Protein AF-A0A7S0SCK6-F1 (afdb_monomer_lite)

Organism: NCBI:txid81844

Foldseek 3Di:
DVVQVVVLVVVCCVVVVDPPCVVVQQPPCVNDVDDDDRDGDDVDDPDPPDDDDDCVVDDDDADPVNVVVVVVVVVVVVVVVVVVVVVVVVVVVDVVVDPPPPPPPPPPPDDDDDDDDDDDDDDDDD

Sequence (126 aa):
HQVRCIAAVLFLVGLGREQASVVDQLLDLDATPRKPQFEMAPDEPLLLWSSGFDSANVQMRLSAAARVHLEMHVAQCLQRHMVRSGVWAEAWAHLRRGEYHEDTSTGGNSVGGSGDEIGDGGDGGG

Radius of gyration: 32.6 Å; chains: 1; bounding box: 79×45×86 Å

InterPro domains:
  IPR001406 Pseudouridine synthase I, TruA [PTHR11142] (1-87)
  IPR020095 Pseudouridine synthase I, TruA, C-terminal [G3DSA:3.30.70.660] (1-106)
  IPR020097 Pseudouridine synthase I, TruA, alpha/beta domain [PF01416] (1-54)
  IPR020103 Pseudouridine synthase, catalytic domain superfamily [SSF55120] (1-62)

pLDDT: mean 77.29, std 18.53, range [34.69, 96.88]

Secondary structure (DSSP, 8-state):
-HHHHHHHHHHHHHTTSS-TTHHHHHH-TTT--S---PPPPP------------TTT------HHHHHHHHHHHHHHHHHHHHHHHHHHHHHHHHHT-----------------------------

Structure (mmCIF, N/CA/C/O backbone):
data_AF-A0A7S0SCK6-F1
#
_entry.id   AF-A0A7S0SCK6-F1
#
loop_
_atom_site.group_PDB
_atom_site.id
_atom_site.type_symbol
_atom_site.label_atom_id
_atom_site.label_alt_id
_atom_site.label_comp_id
_atom_site.label_asym_id
_atom_site.label_entity_id
_atom_site.label_seq_id
_atom_site.pdbx_PDB_ins_code
_atom_site.Cartn_x
_atom_site.Cartn_y
_atom_site.Cartn_z
_atom_site.occupancy
_atom_site.B_iso_or_equiv
_atom_site.auth_seq_id
_atom_site.auth_comp_id
_atom_site.auth_asym_id
_atom_site.auth_atom_id
_atom_site.pdbx_PDB_model_num
ATOM 1 N N . HIS A 1 1 ? -6.402 9.072 2.044 1.00 69.81 1 HIS A N 1
ATOM 2 C CA . HIS A 1 1 ? -6.126 8.362 3.317 1.00 69.81 1 HIS A CA 1
ATOM 3 C C . HIS A 1 1 ? -7.212 7.378 3.775 1.00 69.81 1 HIS A C 1
ATOM 5 O O . HIS A 1 1 ? -6.954 6.680 4.740 1.00 69.81 1 HIS A O 1
ATOM 11 N N . GLN A 1 2 ? -8.394 7.272 3.144 1.00 81.25 2 GLN A N 1
ATOM 12 C CA . GLN A 1 2 ? -9.481 6.399 3.637 1.00 81.25 2 GLN A CA 1
ATOM 13 C C . GLN A 1 2 ? -9.048 4.935 3.826 1.00 81.25 2 GLN A C 1
ATOM 15 O O . GLN A 1 2 ? -9.169 4.412 4.926 1.00 81.25 2 GLN A O 1
ATOM 20 N N . VAL A 1 3 ? -8.446 4.323 2.800 1.00 84.06 3 VAL A N 1
ATOM 21 C CA . VAL A 1 3 ? -7.939 2.939 2.870 1.00 84.06 3 VAL A CA 1
ATOM 22 C C . VAL A 1 3 ? -6.899 2.763 3.982 1.00 84.06 3 VAL A C 1
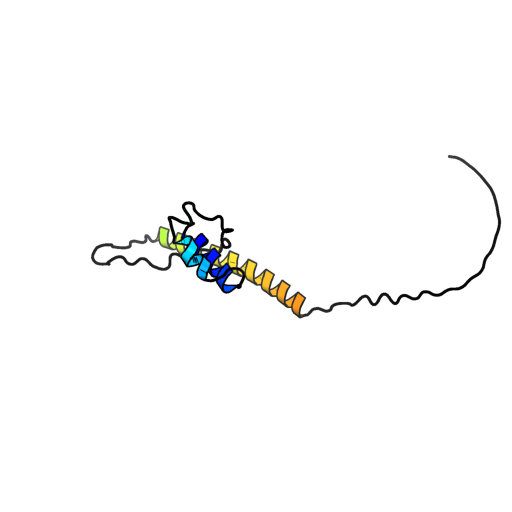ATOM 24 O O . VAL A 1 3 ? -6.968 1.799 4.732 1.00 84.06 3 VAL A O 1
ATOM 27 N N . ARG A 1 4 ? -5.981 3.725 4.154 1.00 82.88 4 ARG A N 1
ATOM 28 C CA . ARG A 1 4 ? -4.975 3.698 5.234 1.00 82.88 4 ARG A CA 1
ATOM 29 C C . ARG A 1 4 ? -5.603 3.798 6.628 1.00 82.88 4 ARG A C 1
ATOM 31 O O . ARG A 1 4 ? -5.126 3.144 7.544 1.00 82.88 4 ARG A O 1
ATOM 38 N N . CYS A 1 5 ? -6.672 4.581 6.790 1.00 82.62 5 CYS A N 1
ATOM 39 C CA . CYS A 1 5 ? -7.413 4.648 8.053 1.00 82.62 5 CYS A CA 1
ATOM 40 C C . CYS A 1 5 ? -8.136 3.329 8.350 1.00 82.62 5 CYS A C 1
ATOM 42 O O . CYS A 1 5 ? -8.079 2.859 9.477 1.00 82.62 5 CYS A O 1
ATOM 44 N N . ILE A 1 6 ? -8.759 2.711 7.340 1.00 87.25 6 ILE A N 1
ATOM 45 C CA . ILE A 1 6 ? -9.398 1.395 7.493 1.00 87.25 6 ILE A CA 1
ATOM 46 C C . ILE A 1 6 ? -8.348 0.350 7.884 1.00 87.25 6 ILE A C 1
ATOM 48 O O . ILE A 1 6 ? -8.539 -0.371 8.855 1.00 87.25 6 ILE A O 1
ATOM 52 N N . ALA A 1 7 ? -7.208 0.313 7.188 1.00 87.06 7 ALA A N 1
ATOM 53 C CA . ALA A 1 7 ? -6.116 -0.602 7.511 1.00 87.06 7 ALA A CA 1
ATOM 54 C C . ALA A 1 7 ? -5.602 -0.413 8.948 1.00 87.06 7 ALA A C 1
ATOM 56 O O . ALA A 1 7 ? -5.392 -1.401 9.641 1.00 87.06 7 ALA A O 1
ATOM 57 N N . ALA A 1 8 ? -5.457 0.831 9.421 1.00 85.50 8 ALA A N 1
ATOM 58 C CA . ALA A 1 8 ? -5.050 1.116 10.799 1.00 85.50 8 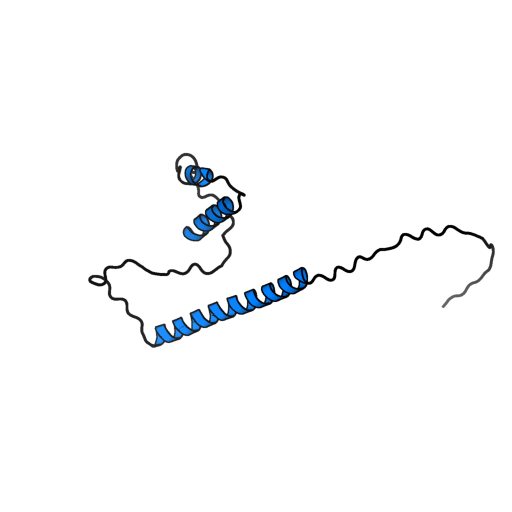ALA A CA 1
ATOM 59 C C . ALA A 1 8 ? -6.021 0.509 11.826 1.00 85.50 8 ALA A C 1
ATOM 61 O O . ALA A 1 8 ? -5.582 -0.182 12.741 1.00 85.50 8 ALA A O 1
ATOM 62 N N . VAL A 1 9 ? -7.333 0.699 11.639 1.00 88.88 9 VAL A N 1
ATOM 63 C CA . VAL A 1 9 ? -8.364 0.106 12.510 1.00 88.88 9 VAL A CA 1
ATOM 64 C C . VAL A 1 9 ? -8.287 -1.420 12.483 1.00 88.88 9 VAL A C 1
ATOM 66 O O . VAL A 1 9 ? -8.282 -2.056 13.534 1.00 88.88 9 VAL A O 1
ATOM 69 N N . LEU A 1 10 ? -8.151 -2.018 11.297 1.00 89.88 10 LEU A N 1
ATOM 70 C CA . LEU A 1 10 ? -8.033 -3.470 11.158 1.00 89.88 10 LEU A CA 1
ATOM 71 C C . LEU A 1 10 ? -6.772 -4.021 11.840 1.00 89.88 10 LEU A C 1
ATOM 73 O O . LEU A 1 10 ? -6.841 -5.072 12.474 1.00 89.88 10 LEU A O 1
ATOM 77 N N . PHE A 1 11 ? -5.638 -3.315 11.766 1.00 88.12 11 PHE A N 1
ATOM 78 C CA . PHE A 1 11 ? -4.426 -3.696 12.495 1.00 88.12 11 PHE A CA 1
ATOM 79 C C . PHE A 1 11 ? -4.617 -3.612 14.008 1.00 88.12 11 PHE A C 1
ATOM 81 O O . PHE A 1 11 ? -4.184 -4.516 14.717 1.00 88.12 11 PHE A O 1
ATOM 88 N N . LEU A 1 12 ? -5.279 -2.569 14.514 1.00 88.50 12 LEU A N 1
ATOM 89 C CA . LEU A 1 12 ? -5.561 -2.437 15.945 1.00 88.50 12 LEU A CA 1
ATOM 90 C C . LEU A 1 12 ? -6.448 -3.579 16.454 1.00 88.50 12 LEU A C 1
ATOM 92 O O . LEU A 1 12 ? -6.135 -4.167 17.489 1.00 88.50 12 LEU A O 1
ATOM 96 N N . VAL A 1 13 ? -7.484 -3.951 15.697 1.00 92.06 13 VAL A N 1
ATOM 97 C CA . VAL A 1 13 ? -8.339 -5.105 16.017 1.00 92.06 13 VAL A CA 1
ATOM 98 C C . VAL A 1 13 ? -7.542 -6.412 15.952 1.00 92.06 13 VAL A C 1
ATOM 100 O O . VAL A 1 13 ? -7.582 -7.207 16.887 1.00 92.06 13 VAL A O 1
ATOM 103 N N . GLY A 1 14 ? -6.759 -6.627 14.890 1.00 90.12 14 GLY A N 1
ATOM 104 C CA . GLY A 1 14 ? -5.945 -7.837 14.723 1.00 90.12 14 GLY A CA 1
ATOM 105 C C . GLY A 1 14 ? -4.847 -8.007 15.781 1.00 90.12 14 GLY A C 1
ATOM 106 O O . GLY A 1 14 ? -4.505 -9.132 16.133 1.00 90.12 14 GLY A O 1
ATOM 107 N N . LEU A 1 15 ? -4.323 -6.903 16.324 1.00 91.19 15 LEU A N 1
ATOM 108 C CA . LEU A 1 15 ? -3.368 -6.888 17.439 1.00 91.19 15 LEU A CA 1
ATOM 109 C C . LEU A 1 15 ? -4.043 -7.000 18.821 1.00 91.19 15 LEU A C 1
ATOM 111 O O . LEU A 1 15 ? -3.343 -6.963 19.832 1.00 91.19 15 LEU A O 1
ATOM 115 N N . GLY A 1 16 ? -5.378 -7.090 18.885 1.00 90.62 16 GLY A N 1
ATOM 116 C CA . GLY A 1 16 ? -6.146 -7.143 20.135 1.00 90.62 16 GLY A CA 1
ATOM 117 C C . GLY A 1 16 ? -6.157 -5.831 20.925 1.00 90.62 16 GLY A C 1
ATOM 118 O O . GLY A 1 16 ? -6.455 -5.835 22.116 1.00 90.62 16 GLY A O 1
ATOM 119 N N . ARG A 1 17 ? -5.805 -4.710 20.285 1.00 89.00 17 ARG A N 1
ATOM 120 C CA . ARG A 1 17 ? -5.786 -3.372 20.899 1.00 89.00 17 ARG A CA 1
ATOM 121 C C . ARG A 1 17 ? -7.138 -2.663 20.823 1.00 89.00 17 ARG A C 1
ATOM 123 O O . ARG A 1 17 ? -7.346 -1.712 21.561 1.00 89.00 17 ARG A O 1
ATOM 130 N N . GLU A 1 18 ? -8.031 -3.139 19.959 1.00 90.94 18 GLU A N 1
ATOM 131 C CA . GLU A 1 18 ? -9.412 -2.675 19.812 1.00 90.94 18 GLU A CA 1
ATOM 132 C C . GLU A 1 18 ? -10.368 -3.864 19.665 1.00 90.94 18 GLU A C 1
ATOM 134 O O . GLU A 1 18 ? -9.993 -4.918 19.145 1.00 90.94 18 GLU A O 1
ATOM 139 N N . GLN A 1 19 ? -11.620 -3.698 20.098 1.00 92.69 19 GLN A N 1
ATOM 140 C CA . GLN A 1 19 ? -12.662 -4.708 19.883 1.00 92.69 19 GLN A CA 1
ATOM 141 C C . GLN A 1 19 ? -13.219 -4.618 18.461 1.00 92.69 19 GLN A C 1
ATOM 143 O O . GLN A 1 19 ? -13.352 -3.529 17.913 1.00 92.69 19 GLN A O 1
ATOM 148 N N . ALA A 1 20 ? -13.636 -5.748 17.882 1.00 93.12 20 ALA A N 1
ATOM 149 C CA . ALA A 1 20 ? -14.233 -5.770 16.541 1.00 93.12 20 ALA A CA 1
ATOM 150 C C . ALA A 1 20 ? -15.483 -4.870 16.418 1.00 93.12 20 ALA A C 1
ATOM 152 O O . ALA A 1 20 ? -15.720 -4.303 15.352 1.00 93.12 20 ALA A O 1
ATOM 153 N N . SER A 1 21 ? -16.216 -4.662 17.521 1.00 93.69 21 SER A N 1
ATOM 154 C CA . SER A 1 21 ? -17.375 -3.761 17.608 1.00 93.69 21 SER A CA 1
ATOM 155 C C . SER A 1 21 ? -17.054 -2.298 17.293 1.00 93.69 21 SER A C 1
ATOM 157 O O . SER A 1 21 ? -17.967 -1.518 17.033 1.00 93.69 21 SER A O 1
ATOM 159 N N . VAL A 1 22 ? -15.774 -1.903 17.307 1.00 90.62 22 VAL A N 1
ATOM 160 C CA . VAL A 1 22 ? -15.357 -0.560 16.890 1.00 90.62 22 VAL A CA 1
ATOM 161 C C . VAL A 1 22 ? -15.776 -0.284 15.446 1.00 90.62 22 VAL A C 1
ATOM 163 O O . VAL A 1 22 ? -16.172 0.828 15.132 1.00 90.62 22 VAL A O 1
ATOM 166 N N . VAL A 1 23 ? -15.759 -1.288 14.562 1.00 89.44 23 VAL A N 1
ATOM 167 C CA . VAL A 1 23 ? -16.137 -1.101 13.154 1.00 89.44 23 VAL A CA 1
ATOM 168 C C . VAL A 1 23 ? -17.606 -0.698 13.037 1.00 89.44 23 VAL A C 1
ATOM 170 O O . VAL A 1 23 ? -17.909 0.242 12.308 1.00 89.44 23 VAL A O 1
ATOM 173 N N . ASP A 1 24 ? -18.491 -1.347 13.797 1.00 90.38 24 ASP A N 1
ATOM 174 C CA . ASP A 1 24 ? -19.921 -1.027 13.811 1.00 90.38 24 ASP A CA 1
ATOM 175 C C . ASP A 1 24 ? -20.166 0.392 14.335 1.00 90.38 24 ASP A C 1
ATOM 177 O O . ASP A 1 24 ? -20.911 1.157 13.727 1.00 90.38 24 ASP A O 1
ATOM 181 N N . GLN A 1 25 ? -19.470 0.779 15.410 1.00 88.19 25 GLN A N 1
ATOM 182 C CA . GLN A 1 25 ? -19.552 2.133 15.965 1.00 88.19 25 GLN A CA 1
ATOM 183 C C . GLN A 1 25 ? -19.108 3.192 14.956 1.00 88.19 25 GLN A C 1
ATOM 185 O O . GLN A 1 25 ? -19.752 4.223 14.848 1.00 88.19 25 GLN A O 1
ATOM 190 N N . LEU A 1 26 ? -18.038 2.933 14.199 1.00 88.00 26 LEU A N 1
ATOM 191 C CA . LEU A 1 26 ? -17.487 3.870 13.214 1.00 88.00 26 LEU A CA 1
ATOM 192 C C . LEU A 1 26 ? -18.324 4.010 11.938 1.00 88.00 26 LEU A C 1
ATOM 194 O O . LEU A 1 26 ? -18.133 4.969 11.185 1.00 88.00 26 LEU A O 1
ATOM 198 N N . LEU A 1 27 ? -19.188 3.036 11.655 1.00 87.31 27 LEU A N 1
ATOM 199 C CA . LEU A 1 27 ? -20.129 3.075 10.536 1.00 87.31 27 LEU A CA 1
ATOM 200 C C . LEU A 1 27 ? -21.467 3.717 10.925 1.00 87.31 27 LEU A C 1
ATOM 202 O O . LEU A 1 27 ? -22.234 4.087 10.035 1.00 87.31 27 LEU A O 1
ATOM 206 N N . ASP A 1 28 ? -21.724 3.894 12.222 1.00 87.69 28 ASP A N 1
ATOM 207 C CA . ASP A 1 28 ? -22.856 4.656 12.734 1.00 87.69 28 ASP A CA 1
ATOM 208 C C . ASP A 1 28 ? -22.575 6.164 12.619 1.00 87.69 28 ASP A C 1
ATOM 210 O O . ASP A 1 28 ? -21.808 6.763 13.381 1.00 87.69 28 ASP A O 1
ATOM 214 N N . LEU A 1 29 ? -23.208 6.788 11.626 1.00 84.44 29 LEU A N 1
ATOM 215 C CA . LEU A 1 29 ? -23.055 8.212 11.330 1.00 84.44 29 LEU A CA 1
ATOM 216 C C . LEU A 1 29 ? -23.774 9.116 12.342 1.00 84.44 29 LEU A C 1
ATOM 218 O O . LEU A 1 29 ? -23.405 10.287 12.457 1.00 84.44 29 LEU A O 1
ATOM 222 N N . ASP A 1 30 ? -24.751 8.586 13.082 1.00 85.69 30 ASP A N 1
ATOM 223 C CA . ASP A 1 30 ? -25.449 9.316 14.139 1.00 85.69 30 ASP A CA 1
ATOM 224 C C . ASP A 1 30 ? -24.589 9.347 15.413 1.00 85.69 30 ASP A C 1
ATOM 226 O O . ASP A 1 30 ? -24.451 10.392 16.056 1.00 85.69 30 ASP A O 1
ATOM 230 N N . ALA A 1 31 ? -23.943 8.224 15.747 1.00 78.06 31 ALA A N 1
ATOM 231 C CA . ALA A 1 31 ? -23.048 8.115 16.900 1.00 78.06 31 ALA A CA 1
ATOM 232 C C . ALA A 1 31 ? -21.650 8.714 16.653 1.00 78.06 31 ALA A C 1
ATOM 234 O O . ALA A 1 31 ? -21.048 9.292 17.563 1.00 78.06 31 ALA A O 1
ATOM 235 N N . THR A 1 32 ? -21.130 8.623 15.424 1.00 77.81 32 THR A N 1
ATOM 236 C CA . THR A 1 32 ? -19.833 9.194 15.019 1.00 77.81 32 THR A CA 1
ATOM 237 C C . THR A 1 32 ? -19.979 10.192 13.865 1.00 77.81 32 THR A C 1
ATOM 239 O O . THR A 1 32 ? -19.604 9.915 12.725 1.00 77.81 32 THR A O 1
ATOM 242 N N . PRO A 1 33 ? -20.423 11.431 14.152 1.00 76.31 33 PRO A N 1
ATOM 243 C CA . PRO A 1 33 ? -20.641 12.455 13.126 1.00 76.31 33 PRO A CA 1
ATOM 244 C C . PRO A 1 33 ? -19.340 13.010 12.525 1.00 76.31 33 PRO A C 1
ATOM 246 O O . PRO A 1 33 ? -19.366 13.833 11.608 1.00 76.31 33 PRO A O 1
ATOM 249 N N . ARG A 1 34 ? -18.174 12.628 13.061 1.00 73.62 34 ARG A N 1
ATOM 250 C CA . ARG A 1 34 ? -16.864 13.069 12.571 1.00 73.62 34 ARG A CA 1
ATOM 251 C C . ARG A 1 34 ? -15.906 11.904 12.437 1.00 73.62 34 ARG A C 1
ATOM 253 O O . ARG A 1 34 ? -15.957 10.939 13.190 1.00 73.62 34 ARG A O 1
ATOM 260 N N . LYS A 1 35 ? -14.961 12.072 11.511 1.00 67.88 35 LYS A N 1
ATOM 261 C CA . LYS A 1 35 ? -13.889 11.112 11.279 1.00 67.88 35 LYS A CA 1
ATOM 262 C C . LYS A 1 35 ? -13.022 10.960 12.543 1.00 67.88 35 LYS A C 1
ATOM 264 O O . LYS A 1 35 ? -12.435 11.954 12.977 1.00 67.88 35 LYS A O 1
ATOM 269 N N . PRO A 1 36 ? -12.875 9.744 13.082 1.00 69.19 36 PRO A N 1
ATOM 270 C CA . PRO A 1 36 ? -11.968 9.483 14.190 1.00 69.19 36 PRO A CA 1
ATOM 271 C C . PRO A 1 36 ? -10.515 9.703 13.771 1.00 69.19 36 PRO A C 1
ATOM 273 O O . PRO A 1 36 ? -10.128 9.434 12.626 1.00 69.19 36 PRO A O 1
ATOM 276 N N . GLN A 1 37 ? -9.698 10.169 14.711 1.00 67.50 37 GLN A N 1
ATOM 277 C CA . GLN A 1 37 ? -8.255 10.253 14.521 1.00 67.50 37 GLN A CA 1
ATOM 278 C C . GLN A 1 37 ? -7.616 8.922 14.912 1.00 67.50 37 GLN A C 1
ATOM 280 O O . GLN A 1 37 ? -7.299 8.695 16.072 1.00 67.50 37 GLN A O 1
ATOM 285 N N . PHE A 1 38 ? -7.421 8.047 13.928 1.00 68.44 38 PHE A N 1
ATOM 286 C CA . PHE A 1 38 ? -6.485 6.934 14.062 1.00 68.44 38 PHE A CA 1
ATOM 287 C C . PHE A 1 38 ? -5.110 7.383 13.583 1.00 68.44 38 PHE A C 1
ATOM 289 O O . PHE A 1 38 ? -5.015 8.053 12.545 1.00 68.44 38 PHE A O 1
ATOM 296 N N . GLU A 1 39 ? -4.056 7.003 14.315 1.00 67.12 39 GLU A N 1
ATOM 297 C CA . GLU A 1 39 ? -2.696 7.142 13.799 1.00 67.12 39 GLU A CA 1
ATOM 298 C C . GLU A 1 39 ? -2.618 6.460 12.435 1.00 67.12 39 GLU A C 1
ATOM 300 O O . GLU A 1 39 ? -3.148 5.363 12.226 1.00 67.12 39 GLU A O 1
ATOM 305 N N . MET A 1 40 ? -2.024 7.157 11.465 1.00 60.75 40 MET A N 1
ATOM 306 C CA . MET A 1 40 ? -1.926 6.606 10.125 1.00 60.75 40 MET A CA 1
ATOM 307 C C . MET A 1 40 ? -1.126 5.308 10.184 1.00 60.75 40 MET A C 1
ATOM 309 O O . MET A 1 40 ? 0.004 5.302 10.665 1.00 60.75 40 MET A O 1
ATOM 313 N N . ALA A 1 41 ? -1.702 4.236 9.626 1.00 63.56 41 ALA A N 1
ATOM 314 C CA . ALA A 1 41 ? -0.952 3.026 9.314 1.00 63.56 41 ALA A CA 1
ATOM 315 C C . ALA A 1 41 ? 0.344 3.419 8.584 1.00 63.56 41 ALA A C 1
ATOM 317 O O . ALA A 1 41 ? 0.301 4.395 7.815 1.00 63.56 41 ALA A O 1
ATOM 318 N N . PRO A 1 42 ? 1.462 2.717 8.837 1.00 65.81 42 PRO A N 1
ATOM 319 C CA . PRO A 1 42 ? 2.768 3.149 8.369 1.00 65.81 42 PRO A CA 1
ATOM 320 C C . PRO A 1 42 ? 2.809 3.343 6.840 1.00 65.81 42 PRO A C 1
ATOM 322 O O . PRO A 1 42 ? 1.897 2.965 6.099 1.00 65.81 42 PRO A O 1
ATOM 325 N N . ASP A 1 43 ? 3.804 4.097 6.367 1.00 62.94 43 ASP A N 1
ATOM 326 C CA . ASP A 1 43 ? 3.887 4.557 4.971 1.00 62.94 43 ASP A CA 1
ATOM 327 C C . ASP A 1 43 ? 4.186 3.429 3.962 1.00 62.94 43 ASP A C 1
ATOM 329 O O . ASP A 1 43 ? 4.571 3.716 2.824 1.00 62.94 43 ASP A O 1
ATOM 333 N N . GLU A 1 44 ? 4.031 2.151 4.332 1.00 68.69 44 GLU A N 1
ATOM 334 C CA . GLU A 1 44 ? 4.158 1.053 3.382 1.00 68.69 44 GLU A CA 1
ATOM 335 C C . GLU A 1 44 ? 3.268 1.309 2.157 1.00 68.69 44 GLU A C 1
ATOM 337 O O . GLU A 1 44 ? 2.130 1.788 2.272 1.00 68.69 44 GLU A O 1
ATOM 342 N N . PRO A 1 45 ? 3.792 1.040 0.949 1.00 64.25 45 PRO A N 1
ATOM 343 C CA . PRO A 1 45 ? 3.160 1.508 -0.267 1.00 64.25 45 PRO A CA 1
ATOM 344 C C . PRO A 1 45 ? 1.840 0.770 -0.485 1.00 64.25 45 PRO A C 1
ATOM 346 O O . PRO A 1 45 ? 1.814 -0.413 -0.821 1.00 64.25 45 PRO A O 1
ATOM 349 N N . LEU A 1 46 ? 0.729 1.495 -0.345 1.00 77.88 46 LEU A N 1
ATOM 350 C CA . LEU A 1 46 ? -0.560 1.043 -0.849 1.00 77.88 46 LEU A CA 1
ATOM 351 C C . LEU A 1 46 ? -0.447 0.897 -2.372 1.00 77.88 46 LEU A C 1
ATOM 353 O O . LEU A 1 46 ? -0.358 1.894 -3.091 1.00 77.88 46 LEU A O 1
ATOM 357 N N . LEU A 1 47 ? -0.447 -0.342 -2.858 1.00 80.69 47 LEU A N 1
ATOM 358 C CA . LEU A 1 47 ? -0.369 -0.641 -4.281 1.00 80.69 47 LEU A CA 1
ATOM 359 C C . LEU A 1 47 ? -1.780 -0.795 -4.854 1.00 80.69 47 LEU A C 1
ATOM 361 O O . LEU A 1 47 ? -2.513 -1.714 -4.487 1.00 80.69 47 LEU A O 1
ATOM 365 N N . LEU A 1 48 ? -2.155 0.076 -5.794 1.00 82.50 48 LEU A N 1
ATOM 366 C CA . LEU A 1 48 ? -3.321 -0.178 -6.635 1.00 82.50 48 LEU A CA 1
ATOM 367 C C . LEU A 1 48 ? -2.991 -1.349 -7.567 1.00 82.50 48 LEU A C 1
ATOM 369 O O . LEU A 1 48 ? -2.284 -1.177 -8.556 1.00 82.50 48 LEU A O 1
ATOM 373 N N . TRP A 1 49 ? -3.482 -2.538 -7.224 1.00 83.12 49 TRP A N 1
ATOM 374 C CA . TRP A 1 49 ? -3.174 -3.765 -7.958 1.00 83.12 49 TRP A CA 1
ATOM 375 C C . TRP A 1 49 ? -3.874 -3.842 -9.317 1.00 83.12 49 TRP A C 1
ATOM 377 O O . TRP A 1 49 ? -3.270 -4.188 -10.326 1.00 83.12 49 TRP A O 1
ATOM 387 N N . SER A 1 50 ? -5.168 -3.529 -9.345 1.00 82.38 50 SER A N 1
ATOM 388 C CA . SER A 1 50 ? -5.982 -3.615 -10.554 1.00 82.38 50 SER A CA 1
ATOM 389 C C . SER A 1 50 ? -7.175 -2.676 -10.461 1.00 82.38 50 SER A C 1
ATOM 391 O O . SER A 1 50 ? -7.556 -2.248 -9.369 1.00 82.38 50 SER A O 1
ATOM 393 N N . SER A 1 51 ? -7.769 -2.365 -11.608 1.00 82.06 51 SER A N 1
ATOM 394 C CA . SER A 1 51 ? -9.033 -1.646 -11.676 1.00 82.06 51 SER A CA 1
ATOM 395 C C . SER A 1 51 ? -9.996 -2.399 -12.585 1.00 82.06 51 SER A C 1
ATOM 397 O O . SER A 1 51 ? -9.606 -2.855 -13.660 1.00 82.06 51 SER A O 1
ATOM 399 N N . GLY A 1 52 ? -11.235 -2.567 -12.127 1.00 83.94 52 GLY A N 1
ATOM 400 C CA . GLY A 1 52 ? -12.282 -3.282 -12.850 1.00 83.94 52 GLY A CA 1
ATOM 401 C C . GLY A 1 52 ? -12.943 -2.389 -13.890 1.00 83.94 52 GLY A C 1
ATOM 402 O O . GLY A 1 52 ? -14.055 -1.920 -13.671 1.00 83.94 52 GLY A O 1
ATOM 403 N N . PHE A 1 53 ? -12.257 -2.138 -15.002 1.00 85.44 53 PHE A N 1
ATOM 404 C CA . PHE A 1 53 ? -12.854 -1.491 -16.167 1.00 85.44 53 PHE A CA 1
ATOM 405 C C . PHE A 1 53 ? -13.178 -2.526 -17.236 1.00 85.44 53 PHE A C 1
ATOM 407 O O . PHE A 1 53 ? -12.391 -3.439 -17.487 1.00 85.44 53 PHE A O 1
ATOM 414 N N . ASP A 1 54 ? -14.324 -2.357 -17.889 1.00 86.69 54 ASP A N 1
ATOM 415 C CA . ASP A 1 54 ? -14.652 -3.157 -19.059 1.00 86.69 54 ASP A CA 1
ATOM 416 C C . ASP A 1 54 ? -13.705 -2.792 -20.208 1.00 86.69 54 ASP A C 1
ATOM 418 O O . ASP A 1 54 ? -13.677 -1.649 -20.672 1.00 86.69 54 ASP A O 1
ATOM 422 N N . SER A 1 55 ? -12.945 -3.780 -20.679 1.00 81.25 55 SER A N 1
ATOM 423 C CA . SER A 1 55 ? -12.037 -3.647 -21.819 1.00 81.25 55 SER A CA 1
ATOM 424 C C . SER A 1 55 ? -12.736 -3.243 -23.122 1.00 81.25 55 SER A C 1
ATOM 426 O O . SER A 1 55 ? -12.077 -2.711 -24.013 1.00 81.25 55 SER A O 1
ATOM 428 N N . ALA A 1 56 ? -14.055 -3.453 -23.233 1.00 86.31 56 ALA A N 1
ATOM 429 C CA . ALA A 1 56 ? -14.848 -2.961 -24.357 1.00 86.31 56 ALA A CA 1
ATOM 430 C C . ALA A 1 56 ? -15.045 -1.435 -24.318 1.00 86.31 56 ALA A C 1
ATOM 432 O O . ALA A 1 56 ? -15.211 -0.811 -25.363 1.00 86.31 56 ALA A O 1
ATOM 433 N N . ASN A 1 57 ? -14.991 -0.831 -23.126 1.00 87.31 57 ASN A N 1
ATOM 434 C CA . ASN A 1 57 ? -15.284 0.587 -22.903 1.00 87.31 57 ASN A CA 1
ATOM 435 C C . ASN A 1 57 ? -14.035 1.420 -22.582 1.00 87.31 57 ASN A C 1
ATOM 437 O O . ASN A 1 57 ? -14.039 2.636 -22.768 1.00 87.31 57 ASN A O 1
ATOM 441 N N . VAL A 1 58 ? -12.962 0.788 -22.095 1.00 87.31 58 VAL A N 1
ATOM 442 C CA . VAL A 1 58 ? -11.725 1.465 -21.691 1.00 87.31 58 VAL A CA 1
ATOM 443 C C . VAL A 1 58 ? -10.511 0.732 -22.247 1.00 87.31 58 VAL A C 1
ATOM 445 O O . VAL A 1 58 ? -10.263 -0.430 -21.933 1.00 87.31 58 VAL A O 1
ATOM 448 N N . GLN A 1 59 ? -9.697 1.451 -23.021 1.00 82.31 59 GLN A N 1
ATOM 449 C CA . GLN A 1 59 ? -8.416 0.953 -23.508 1.00 82.31 59 GLN A CA 1
ATOM 450 C C . GLN A 1 59 ? -7.265 1.541 -22.688 1.00 82.31 59 GLN A C 1
ATOM 452 O O . GLN A 1 59 ? -6.951 2.729 -22.782 1.00 82.31 59 GLN A O 1
ATOM 457 N N . MET A 1 60 ? -6.588 0.691 -21.919 1.00 81.56 60 MET A N 1
ATOM 458 C CA . MET A 1 60 ? -5.374 1.081 -21.203 1.00 81.56 60 MET A CA 1
ATOM 459 C C . MET A 1 60 ? -4.208 1.213 -22.186 1.00 81.56 60 MET A C 1
ATOM 461 O O . MET A 1 60 ? -3.903 0.288 -22.937 1.00 81.56 60 MET A O 1
ATOM 465 N N . ARG A 1 61 ? -3.537 2.369 -22.180 1.00 87.00 61 ARG A N 1
ATOM 466 C CA . ARG A 1 61 ? -2.361 2.634 -23.019 1.00 87.00 61 ARG A CA 1
ATOM 467 C C . ARG A 1 61 ? -1.172 3.009 -22.148 1.00 87.00 61 ARG A C 1
ATOM 469 O O . ARG A 1 61 ? -1.272 3.900 -21.312 1.00 87.00 61 ARG A O 1
ATOM 476 N N . LEU A 1 62 ? -0.035 2.365 -22.396 1.00 88.75 62 LEU A N 1
ATOM 477 C CA . LEU A 1 62 ? 1.241 2.671 -21.756 1.00 88.75 62 LEU A CA 1
ATOM 478 C C . LEU A 1 62 ? 2.285 2.929 -22.845 1.00 88.75 62 LEU A C 1
ATOM 480 O O . LEU A 1 62 ? 2.541 2.060 -23.677 1.00 88.75 62 LEU A O 1
ATOM 484 N N . SER A 1 63 ? 2.861 4.132 -22.874 1.00 95.50 63 SER A N 1
ATOM 485 C CA . SER A 1 63 ? 3.937 4.450 -23.819 1.00 95.50 63 SER A CA 1
ATOM 486 C C . SER A 1 63 ? 5.241 3.761 -23.411 1.00 95.50 63 SER A C 1
ATOM 488 O O . SER A 1 63 ? 5.441 3.446 -22.238 1.00 95.50 63 SER A O 1
ATOM 490 N N . ALA A 1 64 ? 6.163 3.564 -24.358 1.00 95.44 64 ALA A N 1
ATOM 491 C CA . ALA A 1 64 ? 7.473 2.980 -24.059 1.00 95.44 64 ALA A CA 1
ATOM 492 C C . ALA A 1 64 ? 8.241 3.794 -22.999 1.00 95.44 64 ALA A C 1
ATOM 494 O O . ALA A 1 64 ? 8.785 3.223 -22.060 1.00 95.44 64 ALA A O 1
ATOM 495 N N . ALA A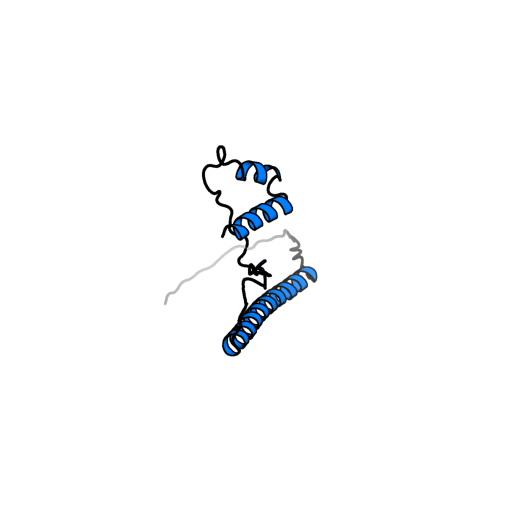 1 65 ? 8.210 5.128 -23.091 1.00 96.00 65 ALA A N 1
ATOM 496 C CA . ALA A 1 65 ? 8.834 6.004 -22.098 1.00 96.00 65 ALA A CA 1
ATOM 497 C C . ALA A 1 65 ? 8.178 5.876 -20.711 1.00 96.00 65 ALA A C 1
ATOM 499 O O . ALA A 1 65 ? 8.876 5.751 -19.707 1.00 96.00 65 ALA A O 1
ATOM 500 N N . ALA A 1 66 ? 6.840 5.846 -20.646 1.00 94.06 66 ALA A N 1
ATOM 501 C CA . ALA A 1 66 ? 6.123 5.659 -19.385 1.00 94.06 66 ALA A CA 1
ATOM 502 C C . ALA A 1 66 ? 6.405 4.283 -18.768 1.00 94.06 66 ALA A C 1
ATOM 504 O O . ALA A 1 66 ? 6.544 4.177 -17.553 1.00 94.06 66 ALA A O 1
ATOM 505 N N . ARG A 1 67 ? 6.549 3.243 -19.598 1.00 94.69 67 ARG A N 1
ATOM 506 C CA . ARG A 1 67 ? 6.948 1.907 -19.154 1.00 94.69 67 ARG A CA 1
ATOM 507 C C . ARG A 1 67 ? 8.342 1.910 -18.528 1.00 94.69 67 ARG A C 1
ATOM 509 O O . ARG A 1 67 ? 8.483 1.415 -17.418 1.00 94.69 67 ARG A O 1
ATOM 516 N N . VAL A 1 68 ? 9.335 2.508 -19.187 1.00 96.88 68 VAL A N 1
ATOM 517 C CA . VAL A 1 68 ? 10.705 2.604 -18.648 1.00 96.88 68 VAL A CA 1
ATOM 518 C C . VAL A 1 68 ? 10.722 3.363 -17.318 1.00 96.88 68 VAL A C 1
ATOM 520 O O . VAL A 1 68 ? 11.340 2.914 -16.355 1.00 96.88 68 VAL A O 1
ATOM 523 N N . HIS A 1 69 ? 10.002 4.485 -17.224 1.00 95.81 69 HIS A N 1
ATOM 524 C CA . HIS A 1 69 ? 9.888 5.229 -15.967 1.00 95.81 69 HIS A CA 1
ATOM 525 C C . HIS A 1 69 ? 9.211 4.414 -14.861 1.00 95.81 69 HIS A C 1
ATOM 527 O O . HIS A 1 69 ? 9.657 4.463 -13.715 1.00 95.81 69 HIS A O 1
ATOM 533 N N . LEU A 1 70 ? 8.162 3.657 -15.190 1.00 91.75 70 LEU A N 1
ATOM 534 C CA . LEU A 1 70 ? 7.472 2.798 -14.233 1.00 91.75 70 LEU A CA 1
ATOM 535 C C . LEU A 1 70 ? 8.385 1.673 -13.730 1.00 91.75 70 LEU A C 1
ATOM 537 O O . LEU A 1 70 ? 8.476 1.465 -12.523 1.00 91.75 70 LEU A O 1
ATOM 541 N N . GLU A 1 71 ? 9.093 0.991 -14.631 1.00 95.19 71 GLU A N 1
ATOM 542 C CA . GLU A 1 71 ? 10.056 -0.061 -14.286 1.00 95.19 71 GLU A CA 1
ATOM 543 C C . GLU A 1 71 ? 11.160 0.485 -13.367 1.00 95.19 71 GLU A C 1
ATOM 545 O O . GLU A 1 71 ? 11.433 -0.093 -12.313 1.00 95.19 71 GLU A O 1
ATOM 550 N N . MET A 1 72 ? 11.725 1.651 -13.698 1.00 96.31 72 MET A N 1
ATOM 551 C CA . MET A 1 72 ? 12.726 2.317 -12.862 1.00 96.31 72 MET A CA 1
ATOM 552 C C . MET A 1 72 ? 12.170 2.687 -11.480 1.00 96.31 72 MET A C 1
ATOM 554 O O . MET A 1 72 ? 12.831 2.461 -10.467 1.00 96.31 72 MET A O 1
ATOM 558 N N . HIS A 1 73 ? 10.955 3.236 -11.417 1.00 92.12 73 HIS A N 1
ATOM 559 C CA . HIS A 1 73 ? 10.329 3.619 -10.153 1.00 92.12 73 HIS A CA 1
ATOM 560 C C . HIS A 1 73 ? 10.072 2.406 -9.249 1.00 92.12 73 HIS A C 1
ATOM 562 O O . HIS A 1 73 ? 10.395 2.434 -8.060 1.00 92.12 73 HIS A O 1
ATOM 568 N N . VAL A 1 74 ? 9.539 1.315 -9.808 1.00 91.31 74 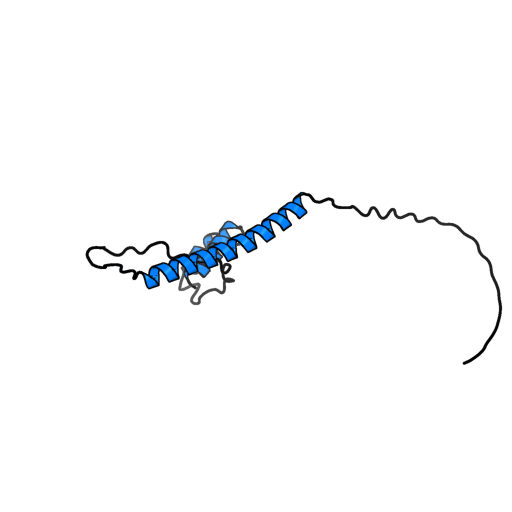VAL A N 1
ATOM 569 C CA . VAL A 1 74 ? 9.299 0.070 -9.065 1.00 91.31 74 VAL A CA 1
ATOM 570 C C . VAL A 1 74 ? 10.618 -0.522 -8.564 1.00 91.31 74 VAL A C 1
ATOM 572 O O . VAL A 1 74 ? 10.698 -0.902 -7.394 1.00 91.31 74 VAL A O 1
ATOM 575 N N . ALA A 1 75 ? 11.670 -0.527 -9.388 1.00 95.12 75 ALA A N 1
ATOM 576 C CA . ALA A 1 75 ? 12.998 -0.981 -8.980 1.00 95.12 75 ALA A CA 1
ATOM 577 C C . ALA A 1 75 ? 13.563 -0.154 -7.808 1.00 95.12 75 ALA A C 1
ATOM 579 O O . ALA A 1 75 ? 14.067 -0.719 -6.837 1.00 95.12 75 ALA A O 1
ATOM 580 N N . GLN A 1 76 ? 13.412 1.174 -7.839 1.00 93.62 76 GLN A N 1
ATOM 581 C CA . GLN A 1 76 ? 13.826 2.057 -6.741 1.00 93.62 76 GLN A CA 1
ATOM 582 C C . GLN A 1 76 ? 13.040 1.793 -5.448 1.00 93.62 76 GLN A C 1
ATOM 584 O O . GLN A 1 76 ? 13.616 1.779 -4.357 1.00 93.62 76 GLN A O 1
ATOM 589 N N . CYS A 1 77 ? 11.725 1.581 -5.542 1.00 90.31 77 CYS A N 1
ATOM 590 C CA . CYS A 1 77 ? 10.900 1.210 -4.392 1.00 90.31 77 CYS A CA 1
ATOM 591 C C . CYS A 1 77 ? 11.355 -0.123 -3.791 1.00 90.31 77 CYS A C 1
ATOM 593 O O . CYS A 1 77 ? 11.610 -0.185 -2.587 1.00 90.31 77 CYS A O 1
ATOM 595 N N . LEU A 1 78 ? 11.545 -1.150 -4.624 1.00 91.06 78 LEU A N 1
ATOM 596 C CA . LEU A 1 78 ? 12.035 -2.456 -4.189 1.00 91.06 78 LEU A CA 1
ATOM 597 C C . LEU A 1 78 ? 13.385 -2.341 -3.474 1.00 91.06 78 LEU A C 1
ATOM 599 O O . LEU A 1 78 ? 13.528 -2.826 -2.353 1.00 91.06 78 LEU A O 1
ATOM 603 N N . GLN A 1 79 ? 14.349 -1.642 -4.078 1.00 95.31 79 GLN A N 1
ATOM 604 C CA . GLN A 1 79 ? 15.677 -1.453 -3.500 1.00 95.31 79 GLN A CA 1
ATOM 605 C C . GLN A 1 79 ? 15.606 -0.795 -2.115 1.00 95.31 79 GLN A C 1
ATOM 607 O O . GLN A 1 79 ? 16.241 -1.275 -1.174 1.00 95.31 79 GLN A O 1
ATOM 612 N N . ARG A 1 80 ? 14.803 0.268 -1.952 1.00 91.19 80 ARG A N 1
ATOM 613 C CA . ARG A 1 80 ? 14.625 0.937 -0.650 1.00 91.19 80 ARG A CA 1
ATOM 614 C C . ARG A 1 80 ? 14.082 -0.014 0.414 1.00 91.19 80 ARG A C 1
ATOM 616 O O . ARG A 1 80 ? 14.561 0.010 1.548 1.00 91.19 80 ARG A O 1
ATOM 623 N N . HIS A 1 81 ? 13.105 -0.846 0.065 1.00 90.81 81 HIS A N 1
ATOM 624 C CA . HIS A 1 81 ? 12.528 -1.804 1.006 1.00 90.81 81 HIS A CA 1
ATOM 625 C C . HIS A 1 81 ? 13.496 -2.940 1.346 1.00 90.81 81 HIS A C 1
ATOM 627 O O . HIS A 1 81 ? 13.631 -3.274 2.522 1.00 90.81 81 HIS A O 1
ATOM 633 N N . MET A 1 82 ? 14.223 -3.477 0.364 1.00 94.69 82 MET A N 1
ATOM 634 C CA . MET A 1 82 ? 15.212 -4.534 0.591 1.00 94.69 82 MET A CA 1
ATOM 635 C C . MET A 1 82 ? 16.350 -4.079 1.506 1.00 94.69 82 MET A C 1
ATOM 637 O O . MET A 1 82 ? 16.706 -4.806 2.428 1.00 94.69 82 MET A O 1
ATOM 641 N N . VAL A 1 83 ? 16.883 -2.867 1.309 1.00 95.31 83 VAL A N 1
ATOM 642 C CA . VAL A 1 83 ? 17.942 -2.321 2.175 1.00 95.31 83 VAL A CA 1
ATOM 643 C C . VAL A 1 83 ? 17.452 -2.190 3.615 1.00 95.31 83 VAL A C 1
ATOM 645 O O . VAL A 1 83 ? 18.103 -2.682 4.534 1.00 95.31 83 VAL A O 1
ATOM 648 N N . ARG A 1 84 ? 16.277 -1.577 3.824 1.00 91.88 84 ARG A N 1
ATOM 649 C CA . ARG A 1 84 ? 15.695 -1.431 5.169 1.00 91.88 84 ARG A CA 1
ATOM 650 C C . ARG A 1 84 ? 15.455 -2.796 5.812 1.00 91.88 84 ARG A C 1
ATOM 652 O O . ARG A 1 84 ? 15.810 -2.988 6.968 1.00 91.88 84 ARG A O 1
ATOM 659 N N . SER A 1 85 ? 14.895 -3.744 5.061 1.00 92.94 85 SER A N 1
ATOM 660 C CA . SER A 1 85 ? 14.655 -5.108 5.536 1.00 92.94 85 SER A CA 1
ATOM 661 C C . SER A 1 85 ? 15.952 -5.826 5.915 1.00 92.94 85 SER A C 1
ATOM 663 O O . SER A 1 85 ? 15.989 -6.455 6.967 1.00 92.94 85 SER A O 1
ATOM 665 N N . GLY A 1 86 ? 17.016 -5.690 5.120 1.00 96.31 86 GLY A N 1
ATOM 666 C CA . GLY A 1 86 ? 18.320 -6.291 5.404 1.00 96.31 86 GLY A CA 1
ATOM 667 C C . GLY A 1 86 ? 18.942 -5.776 6.703 1.00 96.31 86 GLY A C 1
ATOM 668 O O . GLY A 1 86 ? 19.402 -6.573 7.516 1.00 96.31 86 GLY A O 1
ATOM 669 N N . VAL A 1 87 ? 18.878 -4.461 6.946 1.00 96.12 87 VAL A N 1
ATOM 670 C CA . VAL A 1 87 ? 19.347 -3.859 8.208 1.00 96.12 87 VAL A CA 1
ATOM 671 C C . VAL A 1 87 ? 18.590 -4.436 9.406 1.00 96.12 87 VAL A C 1
ATOM 673 O O . VAL A 1 87 ? 19.207 -4.862 10.381 1.00 96.12 87 VAL A O 1
ATOM 676 N N . TRP A 1 88 ? 17.257 -4.500 9.327 1.00 94.50 88 TRP A N 1
ATOM 677 C CA . TRP A 1 88 ? 16.440 -5.075 10.399 1.00 94.50 88 TRP A CA 1
ATOM 678 C C . TRP A 1 88 ? 16.691 -6.569 10.598 1.00 94.50 88 TRP A C 1
ATOM 680 O O . TRP A 1 88 ? 16.694 -7.037 11.735 1.00 94.50 88 TRP A O 1
ATOM 690 N N . ALA A 1 89 ? 16.927 -7.315 9.518 1.00 94.56 89 ALA A N 1
ATOM 691 C CA . ALA A 1 89 ? 17.233 -8.735 9.590 1.00 94.56 89 ALA A CA 1
ATOM 692 C C . ALA A 1 89 ? 18.542 -8.992 10.348 1.00 94.56 89 ALA A C 1
ATOM 694 O O . ALA A 1 89 ? 18.568 -9.874 11.207 1.00 94.56 89 ALA A O 1
ATOM 695 N N . GLU A 1 90 ? 19.592 -8.204 10.093 1.00 95.12 90 GLU A N 1
ATOM 696 C CA . GLU A 1 90 ? 20.864 -8.358 10.806 1.00 95.12 90 GLU A CA 1
ATOM 697 C C . GLU A 1 90 ? 20.754 -7.909 12.266 1.00 95.12 90 GLU A C 1
ATOM 699 O O . GLU A 1 90 ? 21.173 -8.640 13.160 1.00 95.12 90 GLU A O 1
ATOM 704 N N . ALA A 1 91 ? 20.109 -6.769 12.542 1.00 94.00 91 ALA A N 1
ATOM 705 C CA . ALA A 1 91 ? 19.860 -6.322 13.915 1.00 94.00 91 ALA A CA 1
ATOM 706 C C . ALA A 1 91 ? 19.098 -7.385 14.730 1.00 94.00 91 ALA A C 1
ATOM 708 O O . ALA A 1 91 ? 19.469 -7.715 15.857 1.00 94.00 91 ALA A O 1
ATOM 709 N N . TRP A 1 92 ? 18.064 -7.981 14.134 1.00 92.31 92 TRP A N 1
ATOM 710 C CA . TRP A 1 92 ? 17.308 -9.071 14.742 1.00 92.31 92 TRP A CA 1
ATOM 711 C C . TRP A 1 92 ? 18.144 -10.342 14.932 1.00 92.31 92 TRP A C 1
ATOM 713 O O . TRP A 1 92 ? 18.013 -11.028 15.947 1.00 92.31 92 TRP A O 1
ATOM 723 N N . ALA A 1 93 ? 19.017 -10.673 13.977 1.00 92.94 93 ALA A N 1
ATOM 724 C CA . ALA A 1 93 ? 19.930 -11.800 14.105 1.00 92.94 93 ALA A CA 1
ATOM 725 C C . ALA A 1 93 ? 20.929 -11.588 15.253 1.00 92.94 93 ALA A C 1
ATOM 727 O O . ALA A 1 93 ? 21.120 -12.507 16.044 1.00 92.94 93 ALA A O 1
ATOM 728 N N . HIS A 1 94 ? 21.493 -10.387 15.408 1.00 92.00 94 HIS A N 1
ATOM 729 C CA . HIS A 1 94 ? 22.362 -10.045 16.537 1.00 92.00 94 HIS A CA 1
ATOM 730 C C . HIS A 1 94 ? 21.660 -10.184 17.887 1.00 92.00 94 HIS A C 1
ATOM 732 O O . HIS A 1 94 ? 22.199 -10.841 18.772 1.00 92.00 94 HIS A O 1
ATOM 738 N N . LEU A 1 95 ? 20.449 -9.636 18.035 1.00 91.44 95 LEU A N 1
ATOM 739 C CA . LEU A 1 95 ? 19.680 -9.766 19.278 1.00 91.44 95 LEU A CA 1
ATOM 740 C C . LEU A 1 95 ? 19.392 -11.232 19.622 1.00 91.44 95 LEU A C 1
ATOM 742 O O . LEU A 1 95 ? 19.529 -11.639 20.771 1.00 91.44 95 LEU A O 1
ATOM 746 N N . ARG A 1 96 ? 19.040 -12.053 18.623 1.00 90.56 96 ARG A N 1
ATOM 747 C CA . ARG A 1 96 ? 18.792 -13.488 18.835 1.00 90.56 96 ARG A CA 1
ATOM 748 C C . ARG A 1 96 ? 20.047 -14.294 19.149 1.00 90.56 96 ARG A C 1
ATOM 750 O O . ARG A 1 96 ? 19.939 -15.310 19.824 1.00 90.56 96 ARG A O 1
ATOM 757 N N . ARG A 1 97 ? 21.211 -13.871 18.654 1.00 84.88 97 ARG A N 1
ATOM 758 C CA . ARG A 1 97 ? 22.507 -14.476 18.993 1.00 84.88 97 ARG A CA 1
ATOM 759 C C . ARG A 1 97 ? 23.003 -14.070 20.384 1.00 84.88 97 ARG A C 1
ATOM 761 O O . ARG A 1 97 ? 24.038 -14.586 20.775 1.00 84.88 97 ARG A O 1
ATOM 768 N N . GLY A 1 98 ? 22.299 -13.163 21.074 1.00 69.62 98 GLY A N 1
ATOM 769 C CA . GLY A 1 98 ? 22.706 -12.494 22.307 1.00 69.62 98 GLY A CA 1
ATOM 770 C C . GLY A 1 98 ? 23.707 -13.261 23.166 1.00 69.62 98 GLY A C 1
ATOM 771 O O . GLY A 1 98 ? 23.327 -14.114 23.962 1.00 69.62 98 GLY A O 1
ATOM 772 N N . GLU A 1 99 ? 24.977 -12.876 23.062 1.00 59.91 99 GLU A N 1
ATOM 773 C CA . GLU A 1 99 ? 25.885 -12.931 24.200 1.00 59.91 99 GLU A CA 1
ATOM 774 C C . GLU A 1 99 ? 25.484 -11.771 25.112 1.00 59.91 99 GLU A C 1
ATOM 776 O O . GLU A 1 99 ? 25.971 -10.647 24.998 1.00 59.91 99 GLU A O 1
ATOM 781 N N . TYR A 1 100 ? 24.507 -12.029 25.979 1.00 55.62 100 TYR A N 1
ATOM 782 C CA . TYR A 1 100 ? 24.288 -11.191 27.145 1.00 55.62 100 TYR A CA 1
ATOM 783 C C . TYR A 1 100 ? 25.458 -11.462 28.088 1.00 55.62 100 TYR A C 1
ATOM 785 O O . TYR A 1 100 ? 25.514 -12.515 28.720 1.00 55.62 100 TYR A O 1
ATOM 793 N N . HIS A 1 101 ? 26.427 -10.549 28.143 1.00 53.81 101 HIS A N 1
ATOM 794 C CA . HIS A 1 101 ? 27.392 -10.564 29.233 1.00 53.81 101 HIS A CA 1
ATOM 795 C C . HIS A 1 101 ? 26.637 -10.082 30.474 1.00 53.81 101 HIS A C 1
ATOM 797 O O . HIS A 1 101 ? 26.352 -8.893 30.614 1.00 53.81 101 HIS A O 1
ATOM 803 N N . GLU A 1 102 ? 26.208 -11.017 31.322 1.00 56.50 102 GLU A N 1
ATOM 804 C CA . GLU A 1 102 ? 25.791 -10.663 32.671 1.00 56.50 102 GLU A CA 1
ATOM 805 C C . GLU A 1 102 ? 27.034 -10.146 33.390 1.00 56.50 102 GLU A C 1
ATOM 807 O O . GLU A 1 102 ? 27.912 -10.918 33.776 1.00 56.50 102 GLU A O 1
ATOM 812 N N . ASP A 1 103 ? 27.112 -8.832 33.580 1.00 55.69 103 ASP A N 1
ATOM 813 C CA . ASP A 1 103 ? 27.983 -8.270 34.598 1.00 55.69 103 ASP A CA 1
ATOM 814 C C . ASP A 1 103 ? 27.442 -8.736 35.956 1.00 55.69 103 ASP A C 1
ATOM 816 O O . ASP A 1 103 ? 26.686 -8.038 36.634 1.00 55.69 103 ASP A O 1
ATOM 820 N N . THR A 1 104 ? 27.819 -9.943 36.381 1.00 52.84 104 THR A N 1
ATOM 821 C CA . THR A 1 104 ? 27.820 -10.299 37.799 1.00 52.84 104 THR A CA 1
ATOM 822 C C . THR A 1 104 ? 28.846 -9.404 38.482 1.00 52.84 104 THR A C 1
ATOM 824 O O . THR A 1 104 ? 29.982 -9.801 38.746 1.00 52.84 104 THR A O 1
ATOM 827 N N . SER A 1 105 ? 28.443 -8.168 38.787 1.00 55.69 105 SER A N 1
ATOM 828 C CA . SER A 1 105 ? 29.087 -7.355 39.804 1.00 55.69 105 SER A CA 1
ATOM 829 C C . SER A 1 105 ? 28.871 -8.072 41.135 1.00 55.69 105 SER A C 1
ATOM 831 O O . SER A 1 105 ? 27.900 -7.840 41.856 1.00 55.69 105 SER A O 1
ATOM 833 N N . THR A 1 106 ? 29.763 -9.019 41.412 1.00 55.78 106 THR A N 1
ATOM 834 C CA . THR A 1 106 ? 29.961 -9.629 42.717 1.00 55.78 106 THR A CA 1
ATOM 835 C C . THR A 1 106 ? 30.127 -8.493 43.718 1.00 55.78 106 THR A C 1
ATOM 837 O O . THR A 1 106 ? 31.158 -7.823 43.750 1.00 55.78 106 THR A O 1
ATOM 840 N N . GLY A 1 107 ? 29.084 -8.252 44.513 1.00 52.19 107 GLY A N 1
ATOM 841 C CA . GLY A 1 107 ? 29.135 -7.403 45.693 1.00 52.19 107 GLY A CA 1
ATOM 842 C C . GLY A 1 107 ? 30.079 -8.024 46.717 1.00 52.19 107 GLY A C 1
ATOM 843 O O . GLY A 1 107 ? 29.653 -8.753 47.606 1.00 52.19 107 GLY A O 1
ATOM 844 N N . GLY A 1 108 ? 31.374 -7.758 46.570 1.00 44.28 108 GLY A N 1
ATOM 845 C CA . GLY A 1 108 ? 32.395 -8.050 47.565 1.00 44.28 108 GLY A CA 1
ATOM 846 C C . GLY A 1 108 ? 32.467 -6.911 48.571 1.00 44.28 108 GLY A C 1
ATOM 847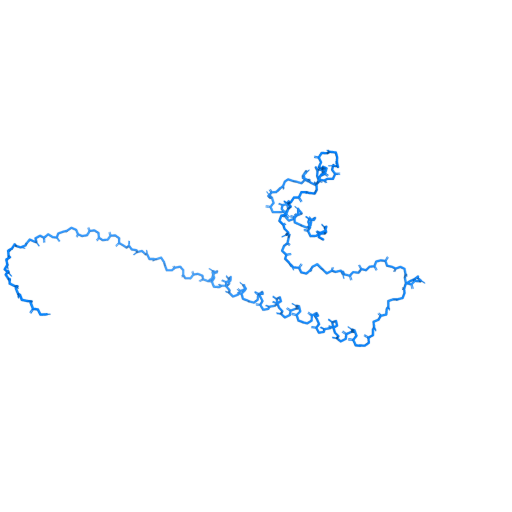 O O . GLY A 1 108 ? 33.312 -6.030 48.454 1.00 44.28 108 GLY A O 1
ATOM 848 N N . ASN A 1 109 ? 31.568 -6.908 49.555 1.00 48.41 109 ASN A N 1
ATOM 849 C CA . ASN A 1 109 ? 31.692 -6.036 50.718 1.00 48.41 109 ASN A CA 1
ATOM 850 C C . ASN A 1 109 ? 32.718 -6.661 51.681 1.00 48.41 109 ASN A C 1
ATOM 852 O O . ASN A 1 109 ? 32.355 -7.380 52.611 1.00 48.41 109 ASN A O 1
ATOM 856 N N . SER A 1 110 ? 34.009 -6.445 51.426 1.00 45.22 110 SER A N 1
ATOM 857 C CA . SER A 1 110 ? 35.088 -6.813 52.351 1.00 45.22 110 SER A CA 1
ATOM 858 C C . SER A 1 110 ? 35.333 -5.673 53.336 1.00 45.22 110 SER A C 1
ATOM 860 O O . SER A 1 110 ? 35.957 -4.664 53.023 1.00 45.22 110 SER A O 1
ATOM 862 N N . VAL A 1 111 ? 34.797 -5.866 54.537 1.00 43.97 111 VAL A N 1
ATOM 863 C CA . VAL A 1 111 ? 35.119 -5.134 55.763 1.00 43.97 111 VAL A CA 1
ATOM 864 C C . VAL A 1 111 ? 36.554 -5.448 56.208 1.00 43.97 111 VAL A C 1
ATOM 866 O O . VAL A 1 111 ? 36.948 -6.612 56.242 1.00 43.97 111 VAL A O 1
ATOM 869 N N . GLY A 1 112 ? 37.278 -4.408 56.632 1.00 37.72 112 GLY A N 1
ATOM 870 C CA . GLY A 1 112 ? 38.553 -4.454 57.367 1.00 37.72 112 GLY A CA 1
ATOM 871 C C . GLY A 1 112 ? 39.524 -3.421 56.788 1.00 37.72 112 GLY A C 1
ATOM 872 O O . GLY A 1 112 ? 39.813 -3.476 55.605 1.00 37.72 112 GLY A O 1
ATOM 873 N N . GLY A 1 113 ? 40.044 -2.414 57.483 1.00 34.69 113 GLY A N 1
ATOM 874 C CA . GLY A 1 113 ? 40.250 -2.169 58.909 1.00 34.69 113 GLY A CA 1
ATOM 875 C C . GLY A 1 113 ? 41.616 -1.472 59.040 1.00 34.69 113 GLY A C 1
ATOM 876 O O . GLY A 1 113 ? 42.511 -1.801 58.267 1.00 34.69 113 GLY A O 1
ATOM 877 N N . SER A 1 114 ? 41.763 -0.559 60.015 1.00 39.22 114 SER A N 1
ATOM 878 C CA . SER A 1 114 ? 42.980 0.203 60.413 1.00 39.22 114 SER A CA 1
ATOM 879 C C . SER A 1 114 ? 43.517 1.198 59.364 1.00 39.22 114 SER A C 1
ATOM 881 O O . SER A 1 114 ? 43.840 0.811 58.254 1.00 39.22 114 SER A O 1
ATOM 883 N N . GLY A 1 115 ? 43.579 2.513 59.585 1.00 39.50 115 GLY A N 1
ATOM 884 C CA . GLY A 1 115 ? 43.895 3.250 60.808 1.00 39.50 115 GLY A CA 1
ATOM 885 C C . GLY A 1 115 ? 45.345 3.713 60.705 1.00 39.50 115 GLY A C 1
ATOM 886 O O . GLY A 1 115 ? 46.219 2.885 60.903 1.00 39.50 115 GLY A O 1
ATOM 887 N N . ASP A 1 116 ? 45.576 4.979 60.348 1.00 43.41 116 ASP A N 1
ATOM 888 C CA . ASP A 1 116 ? 46.710 5.754 60.857 1.00 43.41 116 ASP A CA 1
ATOM 889 C C . ASP A 1 116 ? 46.525 7.253 60.594 1.00 43.41 116 ASP A C 1
ATOM 891 O O . ASP A 1 116 ? 45.966 7.701 59.591 1.00 43.41 116 ASP A O 1
ATOM 895 N N . GLU A 1 117 ? 46.937 7.994 61.608 1.00 41.34 117 GLU A N 1
ATOM 896 C CA . GLU A 1 117 ? 46.665 9.385 61.920 1.00 41.34 117 GLU A CA 1
ATOM 897 C C . GLU A 1 117 ? 47.900 10.251 61.582 1.00 41.34 117 GLU A C 1
ATOM 899 O O . GLU A 1 117 ? 49.028 9.772 61.636 1.00 41.34 117 GLU A O 1
ATOM 904 N N . ILE A 1 118 ? 47.662 11.553 61.365 1.00 41.97 118 ILE A N 1
ATOM 905 C CA . ILE A 1 118 ? 48.597 12.689 61.545 1.00 41.97 118 ILE A CA 1
ATOM 906 C C . ILE A 1 118 ? 49.574 13.034 60.393 1.00 41.97 118 ILE A C 1
ATOM 908 O O . ILE A 1 118 ? 50.609 12.410 60.204 1.00 41.97 118 ILE A O 1
ATOM 912 N N . GLY A 1 119 ? 49.326 14.208 59.790 1.00 38.09 119 GLY A N 1
ATOM 913 C CA . GLY A 1 119 ? 50.250 15.344 59.942 1.00 38.09 119 GLY A CA 1
ATOM 914 C C . GLY A 1 119 ? 51.027 15.842 58.717 1.00 38.09 119 GLY A C 1
ATOM 915 O O . GLY A 1 119 ? 51.785 15.101 58.111 1.00 38.09 119 GLY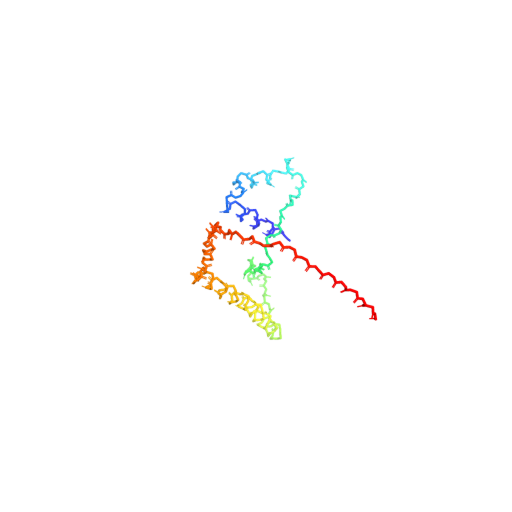 A O 1
ATOM 916 N N . ASP A 1 120 ? 50.920 17.162 58.517 1.00 47.84 120 ASP A N 1
ATOM 917 C CA . ASP A 1 120 ? 51.988 18.105 58.124 1.00 47.84 120 ASP A CA 1
ATOM 918 C C . ASP A 1 120 ? 51.884 18.803 56.745 1.00 47.84 120 ASP A C 1
ATOM 920 O O . ASP A 1 120 ? 52.148 18.231 55.696 1.00 47.84 120 ASP A O 1
ATOM 924 N N . GLY A 1 121 ? 51.471 20.081 56.791 1.00 44.69 121 GLY A N 1
ATOM 925 C CA . GLY A 1 121 ? 52.373 21.214 56.516 1.00 44.69 121 GLY A CA 1
ATOM 926 C C . GLY A 1 121 ? 52.701 21.644 55.074 1.00 44.69 121 GLY A C 1
ATOM 927 O O . GLY A 1 121 ? 53.456 20.979 54.380 1.00 44.69 121 GLY A O 1
ATOM 928 N N . GLY A 1 122 ? 52.295 22.881 54.733 1.00 43.38 122 GLY A N 1
ATOM 929 C CA . GLY A 1 122 ? 53.025 23.822 53.846 1.00 43.38 122 GLY A CA 1
ATOM 930 C C . GLY A 1 122 ? 52.640 23.801 52.355 1.00 43.38 122 GLY A C 1
ATOM 931 O O . GLY A 1 122 ? 52.713 22.758 51.726 1.00 43.38 122 GLY A O 1
ATOM 932 N N . ASP A 1 123 ? 52.083 24.851 51.738 1.00 49.38 123 ASP A N 1
ATOM 933 C CA . ASP A 1 123 ? 52.550 26.241 51.484 1.00 49.38 123 ASP A CA 1
ATOM 934 C C . ASP A 1 123 ? 53.191 26.436 50.084 1.00 49.38 123 ASP A C 1
ATOM 936 O O . ASP A 1 123 ? 53.965 25.606 49.619 1.00 49.38 123 ASP A O 1
ATOM 940 N N . GLY A 1 124 ? 52.859 27.574 49.452 1.00 44.47 124 GLY A N 1
ATOM 941 C CA . GLY A 1 124 ? 53.420 28.136 48.210 1.00 44.47 124 GLY A CA 1
ATOM 942 C C . GLY A 1 124 ? 52.740 27.654 46.917 1.00 44.47 124 GLY A C 1
ATOM 943 O O . GLY A 1 124 ? 52.781 26.476 46.601 1.00 44.47 124 GLY A O 1
ATOM 944 N N . GLY A 1 125 ? 52.076 28.462 46.083 1.00 43.62 125 GLY A N 1
ATOM 945 C CA . GLY A 1 125 ? 52.305 29.868 45.748 1.00 43.62 125 GLY A CA 1
ATOM 946 C C . GLY A 1 125 ? 52.994 29.954 44.378 1.00 43.62 125 GLY A C 1
ATOM 947 O O . GLY A 1 125 ? 54.178 29.641 44.285 1.00 43.62 125 GLY A O 1
ATOM 948 N N . GLY A 1 126 ? 52.262 30.373 43.335 1.00 37.59 126 GLY A N 1
ATOM 949 C CA . GLY A 1 126 ? 52.779 30.573 41.971 1.00 37.59 126 GLY A CA 1
ATOM 950 C C . GLY A 1 126 ? 51.719 30.429 40.892 1.00 37.59 126 GLY A C 1
ATOM 951 O O . GLY A 1 126 ? 51.441 29.271 40.523 1.00 37.59 126 GLY A O 1
#